Protein AF-A0A431W0R4-F1 (afdb_monomer_lite)

Sequence (137 aa):
MTRRADHLRPATEAEVEASVVDRFALAGWYPVKTEANMLRRGKAGQTRPGHIPPGFPDYLFMLGLGEGTGLGLCVLVELKRPKGGKLSARQRLMRANLGQNYGLAVHVVRSMEEAEAVIALGDRLQAALLSASEGRL

Foldseek 3Di:
DDDDDPVPDADDLVRQVVVLCVVLVVLQKDKDFDDQQPFPPDPDPDGDGDPRHPLFAGIKIWHDLDPPPPDIDIAGEHEAALPDGDRDPSNVVVQCCCCVVPVHHYQYDHHNVSSVVVSVVRVVVSVVVNCVVVVND

Secondary structure (DSSP, 8-state):
--PPPGGGSPPPHHHHHHHHHHHHHHTTPEEEE--TT--EE-SSS-EEPPSSPTT--SEEEEEE-STT---EEEEEEEE--TTT-PPPHHHHHHHHHHHHHH-PPEEEE-SHHHHHHHHHHHHHHHHHHHHHHTT--

Organism: NCBI:txid32062

pLDDT: mean 83.53, std 15.81, range [41.88, 98.12]

Radius of gyration: 18.01 Å; chains: 1; bounding box: 33×44×62 Å

InterPro domains:
  IPR011856 tRNA endonuclease-like domain superfamily [G3DSA:3.40.1350.10] (11-121)

Structure (mmCIF, N/CA/C/O backbone):
data_AF-A0A431W0R4-F1
#
_entry.id   AF-A0A431W0R4-F1
#
loop_
_atom_site.group_PDB
_atom_site.id
_atom_site.type_symbol
_atom_site.label_atom_id
_atom_site.label_alt_id
_atom_site.label_comp_id
_atom_site.label_asym_id
_atom_site.label_entity_id
_atom_site.label_seq_id
_atom_site.pdbx_PDB_ins_code
_atom_site.Cartn_x
_atom_site.Cartn_y
_atom_site.Cartn_z
_atom_site.occupancy
_atom_site.B_iso_or_equiv
_atom_site.auth_seq_id
_atom_site.auth_comp_id
_atom_site.auth_asym_id
_atom_site.auth_atom_id
_atom_site.pdbx_PDB_model_num
ATOM 1 N N . MET A 1 1 ? 11.788 -18.332 -35.351 1.00 46.22 1 MET A N 1
ATOM 2 C CA . MET A 1 1 ? 11.564 -17.713 -34.025 1.00 46.22 1 MET A CA 1
ATOM 3 C C . MET A 1 1 ? 10.275 -18.273 -33.444 1.00 46.22 1 MET A C 1
ATOM 5 O O . MET A 1 1 ? 9.198 -17.894 -33.882 1.00 46.22 1 MET A O 1
ATOM 9 N N . THR A 1 2 ? 10.371 -19.246 -32.543 1.00 47.97 2 THR A N 1
ATOM 10 C CA . THR A 1 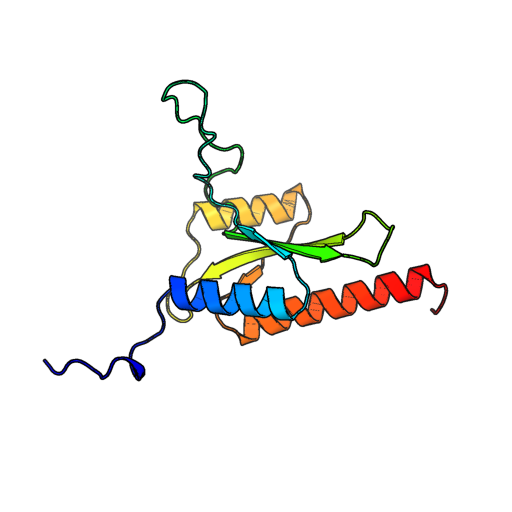2 ? 9.221 -19.926 -31.932 1.00 47.97 2 THR A CA 1
ATOM 11 C C . THR A 1 2 ? 8.594 -19.024 -30.867 1.00 47.97 2 THR A C 1
ATOM 13 O O . THR A 1 2 ? 9.223 -18.737 -29.848 1.00 47.97 2 THR A O 1
ATOM 16 N N . ARG A 1 3 ? 7.361 -18.548 -31.100 1.00 53.53 3 ARG A N 1
ATOM 17 C CA . ARG A 1 3 ? 6.532 -17.933 -30.049 1.00 53.53 3 ARG A CA 1
ATOM 18 C C . ARG A 1 3 ? 6.362 -18.968 -28.934 1.00 53.53 3 ARG A C 1
ATOM 20 O O . ARG A 1 3 ? 5.863 -20.060 -29.194 1.00 53.53 3 ARG A O 1
ATOM 27 N N . ARG A 1 4 ? 6.799 -18.650 -27.712 1.00 56.25 4 ARG A N 1
ATOM 28 C CA . ARG A 1 4 ? 6.424 -19.443 -26.531 1.00 56.25 4 ARG A CA 1
ATOM 29 C C . ARG A 1 4 ? 4.904 -19.373 -26.384 1.00 56.25 4 ARG A C 1
ATOM 31 O O . ARG A 1 4 ? 4.333 -18.316 -26.635 1.00 56.25 4 ARG A O 1
ATOM 38 N N . ALA A 1 5 ? 4.275 -20.483 -26.005 1.00 63.09 5 ALA A N 1
ATOM 39 C CA . ALA A 1 5 ? 2.850 -20.501 -25.696 1.00 63.09 5 ALA A CA 1
ATOM 40 C C . ALA A 1 5 ? 2.532 -19.448 -24.620 1.00 63.09 5 ALA A C 1
ATOM 42 O O . ALA A 1 5 ? 3.343 -19.238 -23.716 1.00 63.09 5 ALA A O 1
ATOM 43 N N . ASP A 1 6 ? 1.374 -18.792 -24.713 1.00 61.62 6 ASP A N 1
ATOM 44 C CA . ASP A 1 6 ? 1.057 -17.609 -23.899 1.00 61.62 6 ASP A CA 1
ATOM 45 C C . ASP A 1 6 ? 1.103 -17.865 -22.383 1.00 61.62 6 ASP A C 1
ATOM 47 O O . ASP A 1 6 ? 1.409 -16.954 -21.625 1.00 61.62 6 ASP A O 1
ATOM 51 N N . HIS A 1 7 ? 0.903 -19.105 -21.929 1.00 65.06 7 HIS A N 1
ATOM 52 C CA . HIS A 1 7 ? 1.008 -19.500 -20.516 1.00 65.06 7 HIS A CA 1
ATOM 53 C C . HIS A 1 7 ? 2.456 -19.677 -20.011 1.00 65.06 7 HIS A C 1
ATOM 55 O O . HIS A 1 7 ? 2.677 -19.866 -18.820 1.00 65.06 7 HIS A O 1
ATOM 61 N N . LEU A 1 8 ? 3.455 -19.623 -20.899 1.00 67.94 8 LEU A N 1
ATOM 62 C CA . LEU A 1 8 ? 4.885 -19.741 -20.577 1.00 67.94 8 LEU A CA 1
ATOM 63 C C . LEU A 1 8 ? 5.625 -18.398 -20.685 1.00 67.94 8 LEU A C 1
ATOM 65 O O . LEU A 1 8 ? 6.857 -18.354 -20.555 1.00 67.94 8 LEU A O 1
ATOM 69 N N . ARG A 1 9 ? 4.912 -17.296 -20.966 1.00 71.19 9 ARG A N 1
ATOM 70 C CA . ARG A 1 9 ? 5.511 -15.957 -20.975 1.00 71.19 9 ARG A CA 1
ATOM 71 C C . ARG A 1 9 ? 5.667 -15.441 -19.539 1.00 71.19 9 ARG A C 1
ATOM 73 O O . ARG A 1 9 ? 4.792 -15.680 -18.712 1.00 71.19 9 ARG A O 1
ATOM 80 N N . PRO A 1 10 ? 6.750 -14.711 -19.222 1.00 68.69 10 PRO A N 1
ATOM 81 C CA . PRO A 1 10 ? 6.834 -13.990 -17.958 1.00 68.69 10 PRO A CA 1
ATOM 82 C C . PRO A 1 10 ? 5.652 -13.023 -17.807 1.00 68.69 10 PRO A C 1
ATOM 84 O O . PRO A 1 10 ? 5.271 -12.367 -18.781 1.00 68.69 10 PRO A O 1
ATOM 87 N N . ALA A 1 11 ? 5.101 -12.924 -16.596 1.00 69.00 11 ALA A N 1
ATOM 88 C CA . ALA A 1 11 ? 4.046 -11.966 -16.287 1.00 69.00 11 ALA A CA 1
ATOM 89 C C . ALA A 1 11 ? 4.504 -10.529 -16.593 1.00 6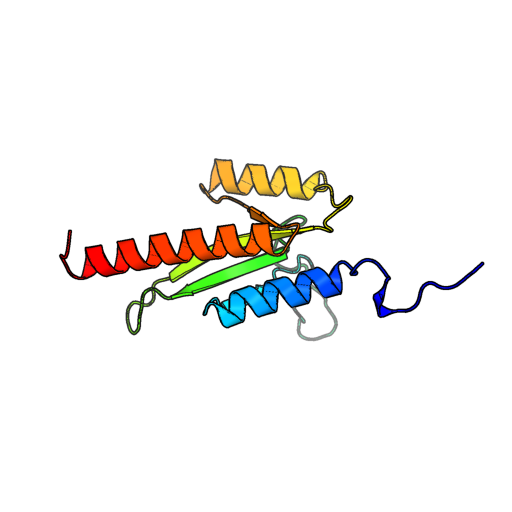9.00 11 ALA A C 1
ATOM 91 O O . ALA A 1 11 ? 5.659 -10.155 -16.349 1.00 69.00 11 ALA A O 1
ATOM 92 N N . THR A 1 12 ? 3.599 -9.726 -17.145 1.00 74.38 12 THR A N 1
ATOM 93 C CA . THR A 1 12 ? 3.801 -8.285 -17.321 1.00 74.38 12 THR A CA 1
ATOM 94 C C . THR A 1 12 ? 3.722 -7.560 -15.980 1.00 74.38 12 THR A C 1
ATOM 96 O O . THR A 1 12 ? 3.222 -8.084 -14.992 1.00 74.38 12 THR A O 1
ATOM 99 N N . GLU A 1 13 ? 4.206 -6.320 -15.943 1.00 72.94 13 GLU A N 1
ATOM 100 C CA . GLU A 1 13 ? 4.094 -5.458 -14.759 1.00 72.94 13 GLU A CA 1
ATOM 101 C C . GLU A 1 13 ? 2.644 -5.210 -14.358 1.00 72.94 13 GLU A C 1
ATOM 103 O O . GLU A 1 13 ? 2.332 -5.310 -13.183 1.00 72.94 13 GLU A O 1
ATOM 108 N N . ALA A 1 14 ? 1.765 -4.994 -15.340 1.00 79.94 14 ALA A N 1
ATOM 109 C CA . ALA A 1 14 ? 0.340 -4.794 -15.105 1.00 79.94 14 ALA A CA 1
ATOM 110 C C . ALA A 1 14 ? -0.342 -6.050 -14.533 1.00 79.94 14 ALA A C 1
ATOM 112 O O . ALA A 1 14 ? -1.200 -5.940 -13.667 1.00 79.94 14 ALA A O 1
ATOM 113 N N . GLU A 1 15 ? 0.052 -7.249 -14.979 1.00 82.44 15 GLU A N 1
ATOM 114 C CA . GLU A 1 15 ? -0.472 -8.514 -14.436 1.00 82.44 15 GLU A CA 1
ATOM 115 C C . GLU A 1 15 ? 0.016 -8.776 -13.010 1.00 82.44 15 GLU A C 1
ATOM 117 O O . GLU A 1 15 ? -0.757 -9.240 -12.173 1.00 82.44 15 GLU A O 1
ATOM 122 N N . VAL A 1 16 ? 1.282 -8.463 -12.716 1.00 78.69 16 VAL A N 1
ATOM 123 C CA . VAL A 1 16 ? 1.819 -8.534 -11.348 1.00 78.69 16 VAL A CA 1
ATOM 124 C C . VAL A 1 16 ? 1.118 -7.517 -10.453 1.00 78.69 16 VAL A C 1
ATOM 126 O O . VAL A 1 16 ? 0.706 -7.870 -9.354 1.00 78.69 16 VAL A O 1
ATOM 129 N N . GLU A 1 17 ? 0.939 -6.285 -10.928 1.00 87.62 17 GLU A N 1
ATOM 130 C CA . GLU A 1 17 ? 0.221 -5.232 -10.213 1.00 87.62 17 GLU A CA 1
ATOM 131 C C . GLU A 1 17 ? -1.210 -5.651 -9.884 1.00 87.62 17 GLU A C 1
ATOM 133 O O . GLU A 1 17 ? -1.577 -5.646 -8.712 1.00 87.62 17 GLU A O 1
ATOM 138 N N . ALA A 1 18 ? -1.982 -6.090 -10.882 1.00 89.25 18 ALA A N 1
ATOM 139 C CA . ALA A 1 18 ? -3.354 -6.546 -10.677 1.00 89.25 18 ALA A CA 1
ATOM 140 C C . ALA A 1 18 ? -3.421 -7.702 -9.670 1.00 89.25 18 ALA A C 1
ATOM 142 O O . ALA A 1 18 ? -4.193 -7.645 -8.720 1.00 89.25 18 ALA A O 1
ATOM 143 N N . SER A 1 19 ? -2.537 -8.696 -9.808 1.00 90.12 19 SER A N 1
ATOM 144 C CA . SER A 1 19 ? -2.504 -9.845 -8.895 1.00 90.12 19 SER A CA 1
ATOM 145 C C . SER A 1 19 ? -2.198 -9.431 -7.452 1.00 90.12 19 SER A C 1
ATOM 147 O O . SER A 1 19 ? -2.793 -9.961 -6.516 1.00 90.12 19 SER A O 1
ATOM 149 N N . VAL A 1 20 ? -1.267 -8.491 -7.249 1.00 91.56 20 VAL A N 1
ATOM 150 C CA . VAL A 1 20 ? -0.937 -7.986 -5.909 1.00 91.56 20 VAL A CA 1
ATOM 151 C C . VAL A 1 20 ? -2.106 -7.191 -5.333 1.00 91.56 20 VAL A C 1
ATOM 153 O O . VAL A 1 20 ? -2.475 -7.414 -4.183 1.00 91.56 20 VAL A O 1
ATOM 156 N N . VAL A 1 21 ? -2.718 -6.304 -6.120 1.00 93.62 21 VAL A N 1
ATOM 157 C CA . VAL A 1 21 ? -3.885 -5.518 -5.691 1.00 93.62 21 VAL A CA 1
ATOM 158 C C . VAL A 1 21 ? -5.039 -6.432 -5.282 1.00 93.62 21 VAL A C 1
ATOM 160 O O . VAL A 1 21 ? -5.585 -6.261 -4.191 1.00 93.62 21 VAL A O 1
ATOM 163 N N . ASP A 1 22 ? -5.350 -7.437 -6.100 1.00 95.50 22 ASP A N 1
ATOM 164 C CA . ASP A 1 22 ? -6.377 -8.436 -5.800 1.00 95.50 22 ASP A CA 1
ATOM 165 C C . ASP A 1 22 ? -6.050 -9.189 -4.511 1.00 95.50 22 ASP A C 1
ATOM 167 O O . ASP A 1 22 ? -6.929 -9.427 -3.680 1.00 95.50 22 ASP A O 1
ATOM 171 N N . ARG A 1 23 ? -4.773 -9.521 -4.288 1.00 96.44 23 ARG A N 1
ATOM 172 C CA . ARG A 1 23 ? -4.369 -10.234 -3.078 1.00 96.44 23 ARG A CA 1
ATOM 173 C C . ARG A 1 23 ? -4.569 -9.409 -1.808 1.00 96.44 23 ARG A C 1
ATOM 175 O O . ARG A 1 23 ? -5.065 -9.955 -0.820 1.00 96.44 23 ARG A O 1
ATOM 182 N N . PHE A 1 24 ? -4.210 -8.125 -1.838 1.00 97.44 24 PHE A N 1
ATOM 183 C CA . PHE A 1 24 ? -4.482 -7.185 -0.747 1.00 97.44 24 PHE A CA 1
ATOM 184 C C . PHE A 1 24 ? -5.991 -7.042 -0.507 1.00 97.44 24 PHE A C 1
ATOM 186 O O . PHE A 1 24 ? -6.435 -7.139 0.636 1.00 97.44 24 PHE A O 1
ATOM 193 N N . ALA A 1 25 ? -6.787 -6.893 -1.570 1.00 96.75 25 ALA A N 1
ATOM 194 C CA . ALA A 1 25 ? -8.243 -6.786 -1.467 1.00 96.75 25 ALA A CA 1
ATOM 195 C C . ALA A 1 25 ? -8.877 -8.029 -0.825 1.00 96.75 25 ALA A C 1
ATOM 197 O O . ALA A 1 25 ? -9.699 -7.907 0.083 1.00 96.75 25 ALA A O 1
ATOM 198 N N . LEU A 1 26 ? -8.437 -9.227 -1.223 1.00 97.25 26 LEU A N 1
ATOM 199 C CA . LEU A 1 26 ? -8.856 -10.491 -0.606 1.00 97.25 26 LEU A CA 1
ATOM 200 C C . LEU A 1 26 ? -8.447 -10.603 0.871 1.00 97.25 26 LEU A C 1
ATOM 202 O O . LEU A 1 26 ? -9.106 -11.309 1.628 1.00 97.25 26 LEU A O 1
ATOM 206 N N . ALA A 1 27 ? -7.384 -9.913 1.290 1.00 96.56 27 ALA A N 1
ATOM 2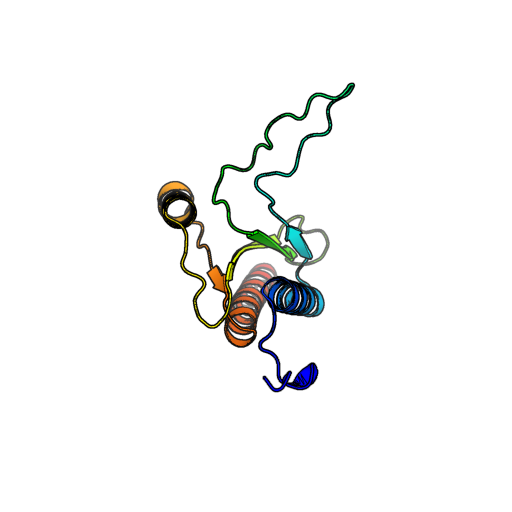07 C CA . ALA A 1 27 ? -6.975 -9.804 2.691 1.00 96.56 27 ALA A CA 1
ATOM 208 C C . ALA A 1 27 ? -7.718 -8.694 3.464 1.00 96.56 27 ALA A C 1
ATOM 210 O O . ALA A 1 27 ? -7.367 -8.403 4.602 1.00 96.56 27 ALA A O 1
ATOM 211 N N . GLY A 1 28 ? -8.722 -8.045 2.866 1.00 96.00 28 GLY A N 1
ATOM 212 C CA . GLY A 1 28 ? -9.497 -6.983 3.514 1.00 96.00 28 GLY A CA 1
ATOM 213 C C . GLY A 1 28 ? -8.856 -5.593 3.452 1.00 96.00 28 GLY A C 1
ATOM 214 O O . GLY A 1 28 ? -9.350 -4.666 4.092 1.00 96.00 28 GLY A O 1
ATOM 215 N N . TRP A 1 29 ? -7.785 -5.418 2.674 1.00 97.56 29 TRP A N 1
ATOM 216 C CA . TRP A 1 29 ? -7.161 -4.114 2.462 1.00 97.56 29 TRP A CA 1
ATOM 217 C C . TRP A 1 29 ? -7.816 -3.376 1.300 1.00 97.56 29 TRP A C 1
ATOM 219 O O . TRP A 1 29 ? -7.984 -3.921 0.212 1.00 97.56 29 TRP A O 1
ATOM 229 N N . TYR A 1 30 ? -8.113 -2.096 1.485 1.00 95.81 30 TYR A N 1
ATOM 230 C CA . TYR A 1 30 ? -8.631 -1.245 0.424 1.00 95.81 30 TYR A CA 1
ATOM 231 C C . TYR A 1 30 ? -7.484 -0.586 -0.363 1.00 95.81 30 TYR A C 1
ATOM 233 O O . TYR A 1 30 ? -6.710 0.177 0.228 1.00 95.81 30 TYR A O 1
ATOM 241 N N . PRO A 1 31 ? -7.352 -0.839 -1.679 1.00 95.31 31 PRO A N 1
ATOM 242 C CA . PRO A 1 31 ? -6.311 -0.236 -2.503 1.00 95.31 31 PRO A CA 1
ATOM 243 C C . PRO A 1 31 ? -6.674 1.187 -2.946 1.00 95.31 31 PRO A C 1
ATOM 245 O O . PRO A 1 31 ? -7.749 1.441 -3.488 1.00 95.31 31 PRO A O 1
ATOM 248 N N . VAL A 1 32 ? -5.731 2.115 -2.810 1.00 93.00 32 VAL A N 1
ATOM 249 C CA . VAL A 1 32 ? -5.791 3.461 -3.389 1.00 93.00 32 VAL A CA 1
ATOM 250 C C . VAL A 1 32 ? -4.605 3.629 -4.321 1.00 93.00 32 VAL A C 1
ATOM 252 O O . VAL A 1 32 ? -3.462 3.738 -3.879 1.00 93.00 32 VAL A O 1
ATOM 255 N N . LYS A 1 33 ? -4.875 3.660 -5.626 1.00 90.62 33 LYS A N 1
ATOM 256 C CA . LYS A 1 33 ? -3.836 3.904 -6.624 1.00 90.62 33 LYS A CA 1
ATOM 257 C C . LYS A 1 33 ? -3.386 5.362 -6.577 1.00 90.62 33 LYS A C 1
ATOM 259 O O . LYS A 1 33 ? -4.206 6.275 -6.684 1.00 90.62 33 LYS A O 1
ATOM 264 N N . THR A 1 34 ? -2.086 5.586 -6.467 1.00 86.38 34 THR A N 1
ATOM 265 C CA . THR A 1 34 ? -1.476 6.912 -6.339 1.00 86.38 34 THR A CA 1
ATOM 266 C C . THR A 1 34 ? -0.730 7.274 -7.615 1.00 86.38 34 THR A C 1
ATOM 268 O O . THR A 1 34 ? 0.493 7.353 -7.670 1.00 86.38 34 THR A O 1
ATOM 271 N N . GLU A 1 35 ? -1.482 7.520 -8.688 1.00 72.19 35 GLU A N 1
ATOM 272 C CA . GLU A 1 35 ? -0.881 7.976 -9.940 1.00 72.19 35 GLU A CA 1
ATOM 273 C C . GLU A 1 35 ? -0.407 9.432 -9.795 1.00 72.19 35 GLU A C 1
ATOM 275 O O . GLU A 1 35 ? -1.210 10.346 -9.590 1.00 72.19 35 GLU A O 1
ATOM 280 N N . ALA A 1 36 ? 0.894 9.678 -9.994 1.00 55.19 36 ALA A N 1
ATOM 281 C CA . ALA A 1 36 ? 1.476 11.029 -10.045 1.00 55.19 36 ALA A CA 1
ATOM 282 C C . ALA A 1 36 ? 0.849 11.924 -11.144 1.00 55.19 36 ALA A C 1
ATOM 284 O O . ALA A 1 36 ? 1.024 13.141 -11.142 1.00 55.19 36 ALA A O 1
ATOM 285 N N . ASN A 1 37 ? 0.078 11.320 -12.057 1.00 51.59 37 ASN A N 1
ATOM 286 C CA . ASN A 1 37 ? -0.684 11.978 -13.110 1.00 51.59 37 ASN A CA 1
ATOM 287 C C . ASN A 1 37 ? -2.201 11.848 -12.916 1.00 51.59 37 ASN A C 1
ATOM 289 O O . ASN A 1 37 ? -2.913 11.953 -13.909 1.00 51.59 37 ASN A O 1
ATOM 293 N N . MET A 1 38 ? -2.728 11.626 -11.702 1.00 53.69 38 MET A N 1
ATOM 294 C CA . MET A 1 38 ? -4.165 11.813 -11.460 1.00 53.69 38 MET A CA 1
ATOM 295 C C . MET A 1 38 ? -4.512 13.277 -11.748 1.00 53.69 38 MET A C 1
ATOM 297 O O . MET A 1 38 ? -4.381 14.175 -10.914 1.00 53.69 38 MET A O 1
ATOM 301 N N . LEU A 1 39 ? -4.876 13.518 -13.003 1.00 51.03 39 LEU A N 1
ATOM 302 C CA . LEU A 1 39 ? -5.198 14.817 -13.541 1.00 51.03 39 LEU A CA 1
ATOM 303 C C . LEU A 1 39 ? -6.442 15.304 -12.814 1.00 51.03 39 LEU A C 1
ATOM 305 O O . LEU A 1 39 ? -7.506 14.686 -12.899 1.00 51.03 39 LEU A O 1
ATOM 309 N N . ARG A 1 40 ? -6.348 16.451 -12.140 1.00 49.69 40 ARG A N 1
ATOM 310 C CA . ARG A 1 40 ? -7.556 17.159 -11.724 1.00 49.69 40 ARG A CA 1
ATOM 311 C C . ARG A 1 40 ? -8.235 17.622 -13.016 1.00 49.69 40 ARG A C 1
ATOM 313 O O . ARG A 1 40 ? -7.766 18.576 -13.637 1.00 49.69 40 ARG A O 1
ATOM 320 N N . ARG A 1 41 ? -9.302 16.942 -13.456 1.00 46.47 41 ARG A N 1
ATOM 321 C CA . ARG A 1 41 ? -10.164 17.454 -14.535 1.00 46.47 41 ARG A CA 1
ATOM 322 C C . ARG A 1 41 ? -10.796 18.755 -14.036 1.00 46.47 41 ARG A C 1
ATOM 324 O O . ARG A 1 41 ? -11.746 18.729 -13.258 1.00 46.47 41 ARG A O 1
ATOM 331 N N . GLY A 1 42 ? -10.226 19.893 -14.423 1.00 51.75 42 GLY A N 1
ATOM 332 C CA . GLY A 1 42 ? -10.842 21.198 -14.204 1.00 51.75 42 GLY A CA 1
ATOM 333 C C . GLY A 1 42 ? -12.050 21.401 -15.123 1.00 51.75 42 GLY A C 1
ATOM 334 O O . GLY A 1 42 ? -12.167 20.754 -16.166 1.00 51.75 42 GLY A O 1
ATOM 335 N N . LYS A 1 43 ? -12.944 22.334 -14.763 1.00 41.88 43 LYS A N 1
ATOM 336 C CA . LYS A 1 43 ? -13.923 22.884 -15.715 1.00 41.88 43 LYS A CA 1
ATOM 337 C C . LYS A 1 43 ? -13.145 23.494 -16.894 1.00 41.88 43 LYS A C 1
ATOM 339 O O . LYS A 1 43 ? -12.271 24.322 -16.669 1.00 41.88 43 LYS A O 1
ATOM 344 N N . ALA A 1 44 ? -13.479 23.074 -18.117 1.00 50.31 44 ALA A N 1
ATOM 345 C CA . ALA A 1 44 ? -12.936 23.557 -19.395 1.00 50.31 44 ALA A CA 1
ATOM 346 C C . ALA A 1 44 ? -11.450 23.237 -19.686 1.00 50.31 44 ALA A C 1
ATOM 348 O O . ALA A 1 44 ? -10.602 24.124 -19.693 1.00 50.31 44 ALA A O 1
ATOM 349 N N . GLY A 1 45 ? -11.132 21.970 -19.987 1.00 55.66 45 GLY A N 1
ATOM 350 C CA . GLY A 1 45 ? -9.927 21.585 -20.752 1.00 55.66 45 GLY A CA 1
ATOM 351 C C . GLY A 1 45 ? -8.559 21.813 -20.091 1.00 55.66 45 GLY A C 1
ATOM 352 O O . GLY A 1 45 ? -7.544 21.403 -20.647 1.00 55.66 45 GLY A O 1
ATOM 353 N N . GLN A 1 46 ? -8.506 22.427 -18.907 1.00 50.78 46 GLN A N 1
ATOM 354 C CA . GLN A 1 46 ? -7.271 22.630 -18.158 1.00 50.78 46 GLN A CA 1
ATOM 355 C C . GLN A 1 46 ? -6.972 21.427 -17.271 1.00 50.78 46 GLN A C 1
ATOM 357 O O . GLN A 1 46 ? -7.570 21.218 -16.212 1.00 50.78 46 GLN A O 1
ATOM 362 N N . THR A 1 47 ? -5.991 20.656 -17.711 1.00 57.50 47 THR A N 1
ATOM 363 C CA . THR A 1 47 ? -5.353 19.613 -16.928 1.00 57.50 47 THR A CA 1
ATOM 364 C C . THR A 1 47 ? -4.382 20.259 -15.940 1.00 57.50 47 THR A C 1
ATOM 366 O O . THR A 1 47 ? -3.318 20.729 -16.340 1.00 57.50 47 THR A O 1
ATOM 369 N N . ARG A 1 48 ? -4.733 20.322 -14.649 1.00 57.59 48 ARG A N 1
ATOM 370 C CA . ARG A 1 48 ? -3.784 20.773 -13.615 1.00 57.59 48 ARG A CA 1
ATOM 371 C C . ARG A 1 48 ? -2.972 19.584 -13.089 1.00 57.59 48 ARG A C 1
ATOM 373 O O . ARG A 1 48 ? -3.546 18.496 -12.969 1.00 57.59 48 ARG A O 1
ATOM 380 N N . PRO A 1 49 ? -1.683 19.779 -12.751 1.00 58.62 49 PRO A N 1
ATOM 381 C CA . PRO A 1 49 ? -0.895 18.755 -12.075 1.00 58.62 49 PRO A CA 1
ATOM 382 C C . PRO A 1 49 ? -1.616 18.278 -10.809 1.00 58.62 49 PRO A C 1
ATOM 384 O O . PRO A 1 49 ? -2.204 19.089 -10.085 1.00 58.62 49 PRO A O 1
ATOM 387 N N . GLY A 1 50 ? -1.599 16.967 -10.560 1.00 65.38 50 GLY A N 1
ATOM 388 C CA . GLY A 1 50 ? -2.058 16.401 -9.294 1.00 65.38 50 GLY A CA 1
ATOM 389 C C . GLY A 1 50 ? -1.215 16.908 -8.117 1.00 65.38 50 GLY A C 1
ATOM 390 O O . GLY A 1 50 ? -0.134 17.461 -8.299 1.00 65.38 50 GLY A O 1
ATOM 391 N N . HIS A 1 51 ? -1.711 16.724 -6.893 1.00 74.81 51 HIS A N 1
ATOM 392 C CA . HIS A 1 51 ? -0.978 17.089 -5.671 1.00 74.81 51 HIS A CA 1
ATOM 393 C C . HIS A 1 51 ? 0.064 16.031 -5.267 1.00 74.81 51 HIS A C 1
ATOM 395 O O . HIS A 1 51 ? 0.857 16.264 -4.359 1.00 74.81 51 HIS A O 1
ATOM 401 N N . ILE A 1 52 ? 0.055 14.870 -5.930 1.00 83.44 52 ILE A N 1
ATOM 402 C CA . ILE A 1 52 ? 0.977 13.770 -5.668 1.00 83.44 52 ILE A CA 1
ATOM 403 C C . ILE A 1 52 ? 2.295 14.051 -6.406 1.00 83.44 52 ILE A C 1
ATOM 405 O O . ILE A 1 52 ? 2.293 14.162 -7.635 1.00 83.44 52 ILE A O 1
ATOM 409 N N . PRO A 1 53 ? 3.425 14.186 -5.691 1.00 84.19 53 PRO A N 1
ATOM 410 C CA . PRO A 1 53 ? 4.705 14.502 -6.310 1.00 84.19 53 PRO A CA 1
ATOM 411 C C . PRO A 1 53 ? 5.227 13.345 -7.184 1.00 84.19 53 PRO A C 1
ATOM 413 O O . PRO A 1 53 ? 4.957 12.174 -6.908 1.00 84.19 53 PRO A O 1
ATOM 416 N N . PRO A 1 54 ? 6.040 13.625 -8.219 1.00 85.38 54 PRO A N 1
ATOM 417 C CA . PRO A 1 54 ? 6.653 12.579 -9.030 1.00 85.38 54 PRO A CA 1
ATOM 418 C C . PRO A 1 54 ? 7.493 11.602 -8.198 1.00 85.38 54 PRO A C 1
ATOM 420 O O . PRO A 1 54 ? 8.329 12.011 -7.395 1.00 85.38 54 PRO A O 1
ATOM 423 N N . GLY A 1 55 ? 7.331 10.304 -8.461 1.00 88.31 55 GLY A N 1
ATOM 424 C CA . GLY A 1 55 ? 8.038 9.248 -7.734 1.00 88.31 55 GLY A CA 1
ATOM 425 C C . GLY A 1 55 ? 7.413 8.881 -6.387 1.00 88.31 55 GLY A C 1
ATOM 426 O O . GLY A 1 55 ? 8.047 8.136 -5.643 1.00 88.31 55 GLY A O 1
ATOM 427 N N . PHE A 1 56 ? 6.215 9.389 -6.074 1.00 92.44 56 PHE A N 1
ATOM 428 C CA . PHE A 1 56 ? 5.372 8.824 -5.019 1.00 92.44 56 PHE A CA 1
ATOM 429 C C . PHE A 1 56 ? 5.101 7.333 -5.292 1.00 92.44 56 PHE A C 1
ATOM 431 O O . PHE A 1 56 ? 5.039 6.971 -6.470 1.00 92.44 56 PHE A O 1
ATOM 438 N N . PRO A 1 57 ? 4.980 6.491 -4.244 1.00 93.25 57 PRO A N 1
ATOM 439 C CA . PRO A 1 57 ? 4.664 5.069 -4.395 1.00 93.25 57 PRO A CA 1
ATOM 440 C C . PRO A 1 57 ? 3.423 4.838 -5.260 1.00 93.25 57 PRO A C 1
ATOM 442 O O . PRO A 1 57 ? 2.570 5.718 -5.342 1.00 93.25 57 PRO A O 1
ATOM 445 N N . ASP A 1 58 ? 3.312 3.669 -5.889 1.00 91.31 58 ASP A N 1
ATOM 446 C CA . ASP A 1 58 ? 2.215 3.354 -6.816 1.00 91.31 58 ASP A CA 1
ATOM 447 C C . ASP A 1 58 ? 0.864 3.164 -6.108 1.00 91.31 58 ASP A C 1
ATOM 449 O O . ASP A 1 58 ? -0.182 3.471 -6.687 1.00 91.31 58 ASP A O 1
ATOM 453 N N . TYR A 1 59 ? 0.885 2.674 -4.862 1.00 94.38 59 TYR A N 1
ATOM 454 C CA . TYR A 1 59 ? -0.311 2.398 -4.069 1.00 94.38 59 TYR A CA 1
ATOM 455 C C . TYR A 1 59 ? -0.175 2.814 -2.602 1.00 94.38 59 TYR A C 1
ATOM 457 O O . TYR A 1 59 ? 0.879 2.679 -1.974 1.00 94.38 59 TYR A O 1
ATOM 465 N N . LEU A 1 60 ? -1.307 3.226 -2.036 1.00 95.50 60 LEU A N 1
ATOM 466 C CA . LEU A 1 60 ? -1.593 3.235 -0.607 1.00 95.50 60 LEU A CA 1
ATOM 467 C C . LEU A 1 60 ? -2.648 2.155 -0.340 1.00 95.50 60 LEU A C 1
ATOM 469 O O . LEU A 1 60 ? -3.741 2.223 -0.895 1.00 95.50 60 LEU A O 1
ATOM 473 N N . PHE A 1 61 ? -2.356 1.182 0.514 1.00 97.06 61 PHE A N 1
ATOM 474 C CA . PHE A 1 61 ? -3.349 0.203 0.964 1.00 97.06 61 PHE A CA 1
ATOM 475 C C . PHE A 1 61 ? -3.809 0.552 2.376 1.00 97.06 61 PHE A C 1
ATOM 477 O O . PHE A 1 61 ? -2.975 0.877 3.220 1.00 97.06 61 PHE A O 1
ATOM 484 N N . MET A 1 62 ? -5.115 0.486 2.635 1.00 97.12 62 MET A N 1
ATOM 485 C CA . MET A 1 62 ? -5.715 0.824 3.930 1.00 97.12 62 MET A CA 1
ATOM 486 C C . MET A 1 62 ? -6.391 -0.390 4.565 1.00 97.12 62 MET A C 1
ATOM 488 O O . MET A 1 62 ? -7.130 -1.100 3.890 1.00 97.12 62 MET A O 1
ATOM 492 N N . LEU A 1 63 ? -6.195 -0.584 5.865 1.00 96.44 63 LEU A N 1
ATOM 493 C CA . LEU A 1 63 ? -6.829 -1.633 6.662 1.00 96.44 63 LEU A CA 1
ATOM 494 C C . LEU A 1 63 ? -7.515 -0.998 7.871 1.00 96.44 63 LEU A C 1
ATOM 496 O O . LEU A 1 63 ? -6.868 -0.316 8.662 1.00 96.44 63 LEU A O 1
ATOM 500 N N . GLY A 1 64 ? -8.823 -1.195 8.026 1.00 94.50 64 GLY A N 1
ATOM 501 C CA . GLY A 1 64 ? -9.571 -0.622 9.151 1.00 94.50 64 GLY A CA 1
ATOM 502 C C . GLY A 1 64 ? -9.243 -1.300 10.483 1.00 94.50 64 GLY A C 1
ATOM 503 O O . GLY A 1 64 ? -8.970 -2.495 10.515 1.00 94.50 64 GLY A O 1
ATOM 504 N N . LEU A 1 65 ? -9.317 -0.571 11.598 1.00 91.88 65 LEU A N 1
ATOM 505 C CA . LEU A 1 65 ? -9.155 -1.127 12.954 1.00 91.88 65 LEU A CA 1
ATOM 506 C C . LEU A 1 65 ? -10.500 -1.521 13.600 1.00 91.88 65 LEU A C 1
ATOM 508 O O . LEU A 1 65 ? -10.658 -1.420 14.809 1.00 91.88 65 LEU A O 1
ATOM 512 N N . GLY A 1 66 ? -11.483 -1.944 12.802 1.00 84.69 66 GLY A N 1
ATOM 513 C CA . GLY A 1 66 ? -12.833 -2.280 13.270 1.00 84.69 66 GLY A CA 1
ATOM 514 C C . GLY A 1 66 ? -13.857 -1.153 13.091 1.00 84.69 66 GLY A C 1
ATOM 515 O O . GLY A 1 66 ? -13.511 0.011 12.855 1.00 84.69 66 GLY A O 1
ATOM 516 N N . GLU A 1 67 ? -15.138 -1.521 13.158 1.00 84.25 67 GLU A N 1
ATOM 517 C CA . GLU A 1 67 ? -16.261 -0.610 12.920 1.00 84.25 67 GLU A CA 1
ATOM 518 C C . GLU A 1 67 ? -16.314 0.532 13.943 1.00 84.25 67 GLU A C 1
ATOM 520 O O . GLU A 1 67 ? -16.012 0.364 15.121 1.00 84.25 67 GLU A O 1
ATOM 525 N N . GLY A 1 68 ? -16.693 1.727 13.480 1.00 82.44 68 GLY A N 1
ATOM 526 C CA . GLY A 1 68 ? -16.894 2.901 14.336 1.00 82.44 68 GLY A CA 1
ATOM 527 C C . GLY A 1 68 ? -15.621 3.593 14.835 1.00 82.44 68 GLY A C 1
ATOM 528 O O . GLY A 1 68 ? -15.717 4.696 15.363 1.00 82.44 68 GLY A O 1
ATOM 529 N N . THR A 1 69 ? -14.433 3.015 14.628 1.00 86.00 69 THR A N 1
ATOM 530 C CA . THR A 1 69 ? -13.170 3.623 15.088 1.00 86.00 69 THR A CA 1
ATOM 531 C C . THR A 1 69 ? -12.793 4.885 14.312 1.00 86.00 69 THR A C 1
ATOM 533 O O . THR A 1 69 ? -12.165 5.784 14.862 1.00 86.00 69 THR A O 1
ATOM 536 N N . GLY A 1 70 ? -13.129 4.945 13.017 1.00 87.00 70 GLY A N 1
ATOM 537 C CA . GLY A 1 70 ? -12.624 5.978 12.106 1.00 87.00 70 GLY A CA 1
ATOM 538 C C . GLY A 1 70 ? -11.101 5.932 11.902 1.00 87.00 70 GLY A C 1
ATOM 539 O O . GLY A 1 70 ? -10.546 6.835 11.277 1.00 87.00 70 GLY A O 1
ATOM 540 N N . LEU A 1 71 ? -10.427 4.896 12.419 1.00 91.19 71 LEU A N 1
ATOM 541 C CA . LEU A 1 71 ? -8.981 4.711 12.364 1.00 91.19 71 LEU A CA 1
ATOM 542 C C . LEU A 1 71 ? -8.630 3.483 11.522 1.00 91.19 71 LEU A C 1
ATOM 544 O O .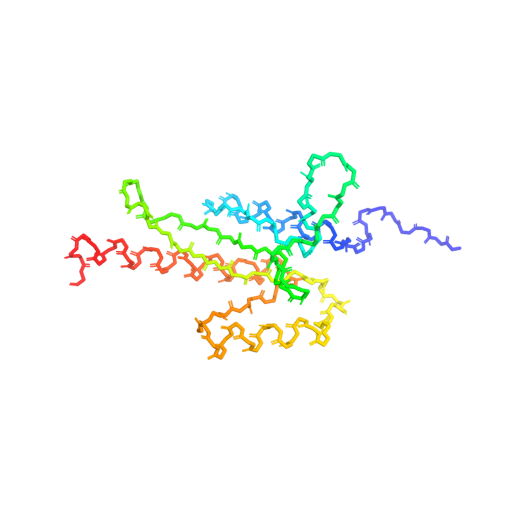 LEU A 1 71 ? -9.372 2.502 11.439 1.00 91.19 71 LEU A O 1
ATOM 548 N N . GLY A 1 72 ? -7.455 3.537 10.905 1.00 93.75 72 GLY A N 1
ATOM 549 C CA . GLY A 1 72 ? -6.945 2.465 10.069 1.00 93.75 72 GLY A CA 1
ATOM 550 C C . GLY A 1 72 ? -5.427 2.467 10.013 1.00 93.75 72 GLY A C 1
ATOM 551 O O . GLY A 1 72 ? -4.773 3.483 10.253 1.00 93.75 72 GLY A O 1
ATOM 552 N N . LEU A 1 73 ? -4.877 1.312 9.671 1.00 95.81 73 LEU A N 1
ATOM 553 C CA . LEU A 1 73 ? -3.504 1.178 9.223 1.00 95.81 73 LEU A CA 1
ATOM 554 C C . LEU A 1 73 ? -3.428 1.535 7.747 1.00 95.81 73 LEU A C 1
ATOM 556 O O . LEU A 1 73 ? -4.362 1.298 6.979 1.00 95.81 73 LEU A O 1
ATOM 560 N N . CYS A 1 74 ? -2.288 2.075 7.338 1.00 96.00 74 CYS A N 1
ATOM 561 C CA . CYS A 1 74 ? -2.003 2.262 5.931 1.00 96.00 74 CYS A CA 1
ATOM 562 C C . CYS A 1 74 ? -0.569 1.858 5.607 1.00 96.00 74 CYS A C 1
ATOM 564 O O . CYS A 1 74 ? 0.328 1.983 6.442 1.00 96.00 74 CYS A O 1
ATOM 566 N N . VAL A 1 75 ? -0.361 1.360 4.391 1.00 97.06 75 VAL A N 1
ATOM 567 C CA . VAL A 1 75 ? 0.962 0.995 3.889 1.00 97.06 75 VAL A CA 1
ATOM 568 C C . VAL A 1 75 ? 1.175 1.556 2.492 1.00 97.06 75 VAL A C 1
ATOM 570 O O . VAL A 1 75 ? 0.305 1.471 1.626 1.00 97.06 75 VAL A O 1
ATOM 573 N N . LEU A 1 76 ? 2.350 2.147 2.285 1.00 96.88 76 LEU A N 1
ATOM 574 C CA . LEU A 1 76 ? 2.795 2.646 0.991 1.00 96.88 76 LEU A CA 1
ATOM 575 C C . LEU A 1 76 ? 3.563 1.551 0.258 1.00 96.88 76 LEU A C 1
ATOM 577 O O . LEU A 1 76 ? 4.561 1.031 0.770 1.00 96.88 76 LEU A O 1
ATOM 581 N N . VAL A 1 77 ? 3.120 1.235 -0.954 1.00 95.62 77 VAL A N 1
ATOM 582 C CA . VAL A 1 77 ? 3.679 0.162 -1.772 1.00 95.62 77 VAL A CA 1
ATOM 583 C C . VAL A 1 77 ? 4.089 0.704 -3.132 1.00 95.62 77 VAL A C 1
ATOM 585 O O . VAL A 1 77 ? 3.329 1.363 -3.834 1.00 95.62 77 VAL A O 1
ATOM 588 N N . GLU A 1 78 ? 5.324 0.401 -3.495 1.00 94.06 78 GLU A N 1
ATOM 589 C CA . GLU A 1 78 ? 5.880 0.602 -4.823 1.00 94.06 78 GLU A CA 1
ATOM 590 C C . GLU A 1 78 ? 5.996 -0.767 -5.495 1.00 94.06 78 GLU A C 1
ATOM 592 O O . GLU A 1 78 ? 6.686 -1.657 -4.985 1.00 94.06 78 GLU A O 1
ATOM 597 N N . LEU A 1 79 ? 5.341 -0.945 -6.636 1.00 90.94 79 LEU A N 1
ATOM 598 C CA . LEU A 1 79 ? 5.309 -2.214 -7.347 1.00 90.94 79 LEU A CA 1
ATOM 599 C C . LEU A 1 79 ? 6.403 -2.242 -8.405 1.00 90.94 79 LEU A C 1
ATOM 601 O O . LEU A 1 79 ? 6.664 -1.276 -9.121 1.00 90.94 79 LEU A O 1
ATOM 605 N N . LYS A 1 80 ? 7.096 -3.375 -8.498 1.00 88.62 80 LYS A N 1
ATOM 606 C CA . LYS A 1 80 ? 8.171 -3.574 -9.469 1.00 88.62 80 LYS A CA 1
ATOM 607 C C . LYS A 1 80 ? 8.112 -4.965 -10.070 1.00 88.62 80 LYS A C 1
ATOM 609 O O . LYS A 1 80 ? 7.679 -5.926 -9.452 1.00 88.62 80 LYS A O 1
ATOM 614 N N . ARG A 1 81 ? 8.635 -5.099 -11.289 1.00 81.88 81 ARG A N 1
ATOM 615 C CA . ARG A 1 81 ? 8.779 -6.414 -11.928 1.00 81.88 81 ARG A CA 1
ATOM 616 C C . ARG A 1 81 ? 9.762 -7.305 -11.143 1.00 81.88 81 ARG A C 1
ATOM 618 O O . ARG A 1 81 ? 10.835 -6.803 -10.782 1.00 81.88 81 ARG A O 1
ATOM 625 N N . PRO A 1 82 ? 9.494 -8.623 -11.014 1.00 72.00 82 PRO A N 1
ATOM 626 C CA . PRO A 1 82 ? 10.341 -9.574 -10.282 1.00 72.00 82 PRO A CA 1
ATOM 627 C C . PRO A 1 82 ? 11.820 -9.573 -10.697 1.00 72.00 82 PRO A C 1
ATOM 629 O O . PRO A 1 82 ? 12.713 -9.739 -9.872 1.00 72.00 82 PRO A O 1
ATOM 632 N N . LYS A 1 83 ? 12.101 -9.375 -11.992 1.00 66.31 83 LYS A N 1
ATOM 633 C CA . LYS A 1 83 ? 13.455 -9.402 -12.567 1.00 66.31 83 LYS A CA 1
ATOM 634 C C . LYS A 1 83 ? 13.722 -8.125 -13.363 1.00 66.31 83 LYS A C 1
ATOM 636 O O . LYS A 1 83 ? 13.561 -8.105 -14.578 1.00 66.31 83 LYS A O 1
ATOM 641 N N . GLY A 1 84 ? 14.117 -7.053 -12.673 1.00 63.78 84 GLY A N 1
ATOM 642 C CA . GLY A 1 84 ? 14.703 -5.864 -13.314 1.00 63.78 84 GLY A CA 1
ATOM 643 C C . GLY A 1 84 ? 14.080 -4.514 -12.959 1.00 63.78 84 GLY A C 1
ATOM 644 O O . GLY A 1 84 ? 14.622 -3.487 -13.366 1.00 63.78 84 GLY A O 1
ATOM 645 N N . GLY A 1 85 ? 12.999 -4.479 -12.176 1.00 71.81 85 GLY A N 1
ATOM 646 C CA . GLY A 1 85 ? 12.418 -3.221 -11.710 1.00 71.81 85 GLY A CA 1
ATOM 647 C C . GLY A 1 85 ? 13.311 -2.534 -10.672 1.00 71.81 85 GLY A C 1
ATOM 648 O O . GLY A 1 85 ? 13.206 -2.802 -9.475 1.00 71.81 85 GLY A O 1
ATOM 649 N N . LYS A 1 86 ? 14.210 -1.651 -11.119 1.00 85.12 86 LYS A N 1
ATOM 650 C CA . LYS A 1 86 ? 14.959 -0.753 -10.227 1.00 85.12 86 LYS A CA 1
ATOM 651 C C . LYS A 1 86 ? 14.111 0.473 -9.908 1.00 85.12 86 LYS A C 1
ATOM 653 O O . LYS A 1 86 ? 13.394 0.981 -10.765 1.00 85.12 86 LYS A O 1
ATOM 658 N N . LEU A 1 87 ? 14.242 0.979 -8.683 1.00 88.50 87 LEU A N 1
ATOM 659 C CA . LEU A 1 87 ? 13.700 2.289 -8.342 1.00 88.50 87 LEU A CA 1
ATOM 660 C C . LEU A 1 87 ? 14.397 3.362 -9.179 1.00 88.50 87 LEU A C 1
ATOM 662 O O . LEU A 1 87 ? 15.632 3.400 -9.251 1.00 88.50 87 LEU A O 1
ATOM 666 N N . SER A 1 88 ? 13.609 4.255 -9.769 1.00 91.38 88 SER A N 1
ATOM 667 C CA . SER A 1 88 ? 14.143 5.459 -10.402 1.00 91.38 88 SER A CA 1
ATOM 668 C C . SER A 1 88 ? 14.801 6.377 -9.362 1.00 91.38 88 SER A C 1
ATOM 670 O O . SER A 1 88 ? 14.555 6.267 -8.158 1.00 91.38 88 SER A O 1
ATOM 672 N N . ALA A 1 89 ? 15.627 7.328 -9.810 1.00 93.25 89 ALA A N 1
ATOM 673 C CA . ALA A 1 89 ? 16.227 8.314 -8.909 1.00 93.25 89 ALA A CA 1
ATOM 674 C C . ALA A 1 89 ? 15.164 9.095 -8.112 1.00 93.25 89 ALA A C 1
ATOM 676 O O . ALA A 1 89 ? 15.329 9.292 -6.912 1.00 93.25 89 ALA A O 1
ATOM 677 N N . ARG A 1 90 ? 14.042 9.450 -8.756 1.00 92.56 90 ARG A N 1
ATOM 678 C CA . ARG A 1 90 ? 12.915 10.147 -8.115 1.00 92.56 90 ARG A CA 1
ATOM 679 C C . ARG A 1 90 ? 12.231 9.286 -7.054 1.00 92.56 90 ARG A C 1
ATOM 681 O O . ARG A 1 90 ? 12.003 9.771 -5.957 1.00 92.56 90 ARG A O 1
ATOM 688 N N . GLN A 1 91 ? 11.992 8.005 -7.338 1.00 93.75 91 GLN A N 1
ATOM 689 C CA . GLN A 1 91 ? 11.406 7.069 -6.366 1.00 93.75 91 GLN A CA 1
ATOM 690 C C . GLN A 1 91 ? 12.317 6.850 -5.153 1.00 93.75 91 GLN A C 1
ATOM 692 O O . GLN A 1 91 ? 11.845 6.788 -4.022 1.00 93.75 91 GLN A O 1
ATOM 697 N N . ARG A 1 92 ? 13.641 6.787 -5.358 1.00 95.56 92 ARG A N 1
ATOM 698 C CA . ARG A 1 92 ? 14.602 6.704 -4.244 1.00 95.56 92 ARG A CA 1
ATOM 699 C C . ARG A 1 92 ? 14.581 7.956 -3.372 1.00 95.56 92 ARG A C 1
ATOM 701 O O . ARG A 1 92 ? 14.553 7.822 -2.153 1.00 95.56 92 ARG A O 1
ATOM 708 N N . LEU A 1 93 ? 14.577 9.141 -3.986 1.00 95.38 93 LEU A N 1
ATOM 709 C CA . LEU A 1 93 ? 14.482 10.411 -3.260 1.00 95.38 93 LEU A CA 1
ATOM 710 C C . LEU A 1 93 ? 13.167 10.510 -2.487 1.00 95.38 93 LEU A C 1
ATOM 712 O O . LEU A 1 93 ? 13.181 10.855 -1.312 1.00 95.38 93 LEU A O 1
ATOM 716 N N . MET A 1 94 ? 12.047 10.149 -3.113 1.00 94.81 94 MET A N 1
ATOM 717 C CA . MET A 1 94 ? 10.741 10.178 -2.464 1.00 94.81 94 MET A CA 1
ATOM 718 C C . MET A 1 94 ? 10.659 9.199 -1.293 1.00 94.81 94 MET A C 1
ATOM 720 O O . MET A 1 94 ? 10.217 9.575 -0.215 1.00 94.81 94 MET A O 1
ATOM 724 N N . ARG A 1 95 ? 11.147 7.966 -1.461 1.00 95.38 95 ARG A N 1
ATOM 725 C CA . ARG A 1 95 ? 11.226 6.979 -0.375 1.00 95.38 95 ARG A CA 1
ATOM 726 C C . ARG A 1 95 ? 12.081 7.477 0.792 1.00 95.38 95 ARG A C 1
ATOM 728 O O . ARG A 1 95 ? 11.689 7.295 1.939 1.00 95.38 95 ARG A O 1
ATOM 735 N N . ALA A 1 96 ? 13.225 8.102 0.509 1.00 95.50 96 ALA A N 1
ATOM 736 C CA . ALA A 1 96 ? 14.063 8.697 1.547 1.00 95.50 96 ALA A CA 1
ATOM 737 C C . ALA A 1 96 ? 13.334 9.845 2.258 1.00 95.50 96 ALA A C 1
ATOM 739 O O . ALA A 1 96 ? 13.297 9.863 3.481 1.00 95.50 96 ALA A O 1
ATOM 740 N N . ASN A 1 97 ? 12.690 10.739 1.505 1.00 95.31 97 ASN A N 1
ATOM 741 C CA . ASN A 1 97 ? 11.895 11.843 2.038 1.00 95.31 97 ASN A CA 1
ATOM 742 C C . ASN A 1 97 ? 10.746 11.352 2.937 1.00 95.31 97 ASN A C 1
ATOM 744 O O . ASN A 1 97 ? 10.592 11.843 4.049 1.00 95.31 97 ASN A O 1
ATOM 748 N N . LEU A 1 98 ? 9.975 10.358 2.487 1.00 95.19 98 LEU A N 1
ATOM 749 C CA . LEU A 1 98 ? 8.885 9.751 3.259 1.00 95.19 98 LEU A CA 1
ATOM 750 C C . LEU A 1 98 ? 9.391 9.132 4.568 1.00 95.19 98 LEU A C 1
ATOM 752 O O . LEU A 1 98 ? 8.823 9.388 5.628 1.00 95.19 98 LEU A O 1
ATOM 756 N N . GLY A 1 99 ? 10.497 8.389 4.512 1.00 96.12 99 GLY A N 1
ATOM 757 C CA . GLY A 1 99 ? 11.090 7.781 5.701 1.00 96.12 99 GLY A CA 1
ATOM 758 C C . GLY A 1 99 ? 11.676 8.807 6.673 1.00 96.12 99 GLY A C 1
ATOM 759 O O . GLY A 1 99 ? 11.395 8.749 7.864 1.00 96.12 99 GLY A O 1
ATOM 760 N N . GLN A 1 100 ? 12.473 9.755 6.177 1.00 96.38 100 GLN A N 1
ATOM 761 C CA . GLN A 1 100 ? 13.218 10.706 7.011 1.00 96.38 100 GLN A CA 1
ATOM 762 C C . GLN A 1 100 ? 12.335 11.807 7.596 1.00 96.38 100 GLN A C 1
ATOM 764 O O . GLN A 1 100 ? 12.513 12.167 8.754 1.00 96.38 100 GLN A O 1
ATOM 769 N N . ASN A 1 101 ? 11.388 12.330 6.814 1.00 96.50 101 ASN A N 1
ATOM 770 C CA . ASN A 1 101 ? 10.599 13.492 7.224 1.00 96.50 101 ASN A CA 1
ATOM 771 C C . ASN A 1 101 ? 9.236 13.120 7.815 1.00 96.50 101 ASN A C 1
ATOM 773 O O . ASN A 1 101 ? 8.654 13.931 8.529 1.00 96.50 101 ASN A O 1
ATOM 777 N N . TYR A 1 102 ? 8.726 11.917 7.532 1.00 94.62 102 TYR A N 1
ATOM 778 C CA . TYR A 1 102 ? 7.389 11.494 7.967 1.00 94.62 102 TYR A CA 1
ATOM 779 C C . TYR A 1 102 ? 7.373 10.147 8.699 1.00 94.62 102 TYR A C 1
ATOM 781 O O . TYR A 1 102 ? 6.311 9.714 9.134 1.00 94.62 102 TYR A O 1
ATOM 789 N N . GLY A 1 103 ? 8.515 9.460 8.827 1.00 95.56 103 GLY A N 1
ATOM 790 C CA . GLY A 1 103 ? 8.575 8.131 9.44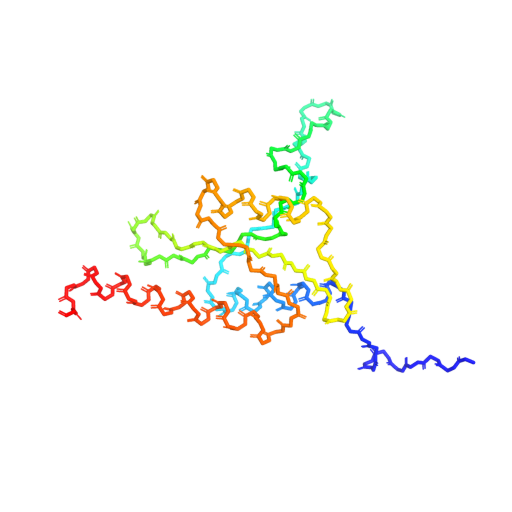4 1.00 95.56 103 GLY A CA 1
ATOM 791 C C . GLY A 1 103 ? 7.853 7.041 8.643 1.00 95.56 103 GLY A C 1
ATOM 792 O O . GLY A 1 103 ? 7.570 5.973 9.180 1.00 95.56 103 GLY A O 1
ATOM 793 N N . LEU A 1 104 ? 7.538 7.289 7.366 1.00 94.38 104 LEU A N 1
ATOM 794 C CA . LEU A 1 104 ? 6.768 6.371 6.531 1.00 94.38 104 LEU A CA 1
ATOM 795 C C . LEU A 1 104 ? 7.691 5.458 5.724 1.00 94.38 104 LEU A C 1
ATOM 797 O O . LEU A 1 104 ? 8.471 5.909 4.880 1.00 94.38 104 LEU A O 1
ATOM 801 N N . ALA A 1 105 ? 7.568 4.151 5.945 1.00 94.19 105 ALA A N 1
ATOM 802 C CA . ALA A 1 105 ? 8.253 3.152 5.141 1.00 94.19 105 ALA A CA 1
ATOM 803 C C . ALA A 1 105 ? 7.510 2.912 3.819 1.00 94.19 105 ALA A C 1
ATOM 805 O O . ALA A 1 105 ? 6.298 2.713 3.792 1.00 94.19 105 ALA A O 1
ATOM 806 N N . VAL A 1 106 ? 8.264 2.885 2.717 1.00 96.19 106 VAL A N 1
ATOM 807 C CA . VAL A 1 106 ? 7.767 2.415 1.417 1.00 96.19 106 VAL A CA 1
ATOM 808 C C . VAL A 1 106 ? 8.239 0.985 1.198 1.00 96.19 106 VAL A C 1
ATOM 810 O O . VAL A 1 106 ? 9.453 0.733 1.150 1.00 96.19 106 VAL A O 1
ATOM 813 N N . HIS A 1 107 ? 7.287 0.073 1.027 1.00 95.50 107 HIS A N 1
ATOM 814 C CA . HIS A 1 107 ? 7.535 -1.325 0.699 1.00 95.50 107 HIS A CA 1
ATOM 815 C C . HIS A 1 107 ? 7.661 -1.478 -0.812 1.00 95.50 107 HIS A C 1
ATOM 817 O O . HIS A 1 107 ? 6.755 -1.122 -1.557 1.00 95.50 107 HIS A O 1
ATOM 823 N N . VAL A 1 108 ? 8.799 -1.993 -1.277 1.00 93.62 108 VAL A N 1
AT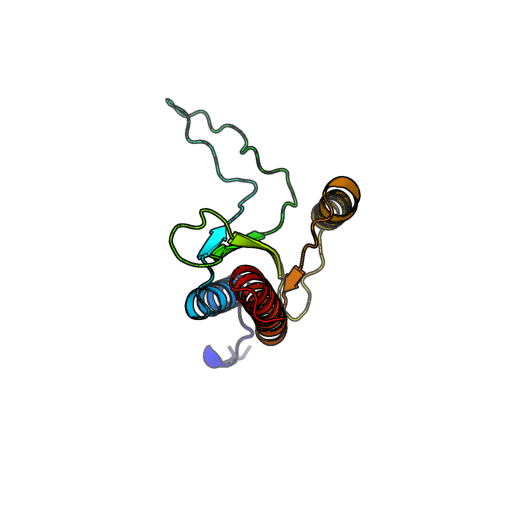OM 824 C CA . VAL A 1 108 ? 8.979 -2.292 -2.700 1.00 93.62 108 VAL A CA 1
ATOM 825 C C . VAL A 1 108 ? 8.651 -3.754 -2.914 1.00 93.62 108 VAL A C 1
ATOM 827 O O . VAL A 1 108 ? 9.439 -4.593 -2.483 1.00 93.62 108 VAL A O 1
ATOM 830 N N . VAL A 1 109 ? 7.529 -4.021 -3.572 1.00 92.69 109 VAL A N 1
ATOM 831 C CA . VAL A 1 109 ? 6.987 -5.364 -3.779 1.00 92.69 109 VAL A CA 1
ATOM 832 C C . VAL A 1 109 ? 7.253 -5.810 -5.214 1.00 92.69 109 VAL A C 1
ATOM 834 O O . VAL A 1 109 ? 6.915 -5.125 -6.181 1.00 92.69 109 VAL A O 1
ATOM 837 N N . ARG A 1 110 ? 7.899 -6.966 -5.345 1.00 88.38 110 ARG A N 1
ATOM 838 C CA . ARG A 1 110 ? 8.345 -7.574 -6.607 1.00 88.38 110 ARG A CA 1
ATOM 839 C C . ARG A 1 110 ? 7.736 -8.935 -6.878 1.00 88.38 110 ARG A C 1
ATOM 841 O O . ARG A 1 110 ? 7.902 -9.466 -7.974 1.00 88.38 110 ARG A O 1
ATOM 848 N N . SER A 1 111 ? 7.095 -9.525 -5.883 1.00 88.00 111 SER A N 1
ATOM 849 C CA . SER A 1 111 ? 6.533 -10.865 -5.946 1.00 88.00 111 SER A CA 1
ATOM 850 C C . SER A 1 111 ? 5.303 -10.954 -5.055 1.00 88.00 111 SER A C 1
ATOM 852 O O . SER A 1 111 ? 5.081 -10.105 -4.192 1.00 88.00 111 SER A O 1
ATOM 854 N N . MET A 1 112 ? 4.523 -12.017 -5.252 1.00 91.50 112 MET A N 1
ATOM 855 C CA . MET A 1 112 ? 3.407 -12.316 -4.363 1.00 91.50 112 MET A CA 1
ATOM 856 C C . MET A 1 112 ? 3.893 -12.575 -2.933 1.00 91.50 112 MET A C 1
ATOM 858 O O . MET A 1 112 ? 3.313 -12.058 -1.997 1.00 91.50 112 MET A O 1
ATOM 862 N N . GLU A 1 113 ? 5.006 -13.292 -2.761 1.00 92.75 113 GLU A N 1
ATOM 863 C CA . GLU A 1 113 ? 5.594 -13.558 -1.442 1.00 92.75 113 GLU A CA 1
ATOM 864 C C . GLU A 1 113 ? 5.942 -12.268 -0.680 1.00 92.75 113 GLU A C 1
ATOM 866 O O . GLU A 1 113 ? 5.655 -12.148 0.510 1.00 92.75 113 GLU A O 1
ATOM 871 N N . GLU A 1 114 ? 6.497 -11.263 -1.367 1.00 93.94 114 GLU A N 1
ATOM 872 C CA . GLU A 1 114 ? 6.754 -9.955 -0.757 1.00 93.94 114 GLU A CA 1
ATOM 873 C C . GLU A 1 114 ? 5.448 -9.229 -0.385 1.00 93.94 114 GLU A C 1
ATOM 875 O O . GLU A 1 114 ? 5.404 -8.564 0.648 1.00 93.94 114 GLU A O 1
ATOM 880 N N . ALA A 1 115 ? 4.380 -9.370 -1.181 1.00 95.44 115 ALA A N 1
ATOM 881 C CA . ALA A 1 115 ? 3.063 -8.820 -0.849 1.00 95.44 115 ALA A CA 1
ATOM 882 C C . ALA A 1 115 ? 2.465 -9.493 0.399 1.00 95.44 115 ALA A C 1
ATOM 884 O O . ALA A 1 115 ? 2.030 -8.803 1.319 1.00 95.44 115 ALA A O 1
ATOM 885 N N . GLU A 1 116 ? 2.514 -10.826 0.470 1.00 97.25 116 GLU A N 1
ATOM 886 C CA . GLU A 1 116 ? 2.054 -11.613 1.624 1.00 97.25 116 GLU A CA 1
ATOM 887 C C . GLU A 1 116 ? 2.780 -11.215 2.907 1.00 97.25 116 GLU A C 1
ATOM 889 O O . GLU A 1 116 ? 2.163 -11.088 3.962 1.00 97.25 116 GLU A O 1
ATOM 894 N N . ALA A 1 117 ? 4.089 -10.966 2.829 1.00 97.62 117 ALA A N 1
ATOM 895 C CA . ALA A 1 117 ? 4.867 -10.527 3.981 1.00 97.62 117 ALA A CA 1
ATOM 896 C C . ALA A 1 117 ? 4.394 -9.163 4.519 1.00 97.62 117 ALA A C 1
ATOM 898 O O . ALA A 1 117 ? 4.386 -8.951 5.736 1.00 97.62 117 ALA A O 1
ATOM 899 N N . VAL A 1 118 ? 3.988 -8.247 3.631 1.00 97.56 118 VAL A N 1
ATOM 900 C CA . VAL A 1 118 ? 3.424 -6.940 4.009 1.00 97.56 118 VAL A CA 1
ATOM 901 C C . VAL A 1 118 ? 2.039 -7.103 4.631 1.00 97.56 118 VAL A C 1
ATOM 903 O O . VAL A 1 118 ? 1.790 -6.529 5.691 1.00 97.56 118 VAL A O 1
ATOM 906 N N . ILE A 1 119 ? 1.174 -7.916 4.021 1.00 98.12 119 ILE A N 1
ATOM 907 C CA . ILE A 1 119 ? -0.165 -8.228 4.543 1.00 98.12 119 ILE A CA 1
ATOM 908 C C . ILE A 1 119 ? -0.047 -8.828 5.948 1.00 98.12 119 ILE A C 1
ATOM 910 O O . ILE A 1 119 ? -0.579 -8.269 6.903 1.00 98.12 119 ILE A O 1
ATOM 914 N N . ALA A 1 120 ? 0.763 -9.876 6.111 1.00 98.00 120 ALA A N 1
ATOM 915 C CA . ALA A 1 120 ? 0.960 -10.544 7.393 1.00 98.00 120 ALA A CA 1
ATOM 916 C C . ALA A 1 120 ? 1.522 -9.609 8.477 1.00 98.00 120 ALA A C 1
ATOM 918 O O . ALA A 1 120 ? 1.214 -9.767 9.659 1.00 98.00 120 ALA A O 1
ATOM 919 N N . LEU A 1 121 ? 2.367 -8.638 8.112 1.00 97.25 121 LEU A N 1
ATOM 920 C CA . LEU A 1 121 ? 2.819 -7.616 9.054 1.00 97.25 121 LEU A CA 1
ATOM 921 C C . LEU A 1 121 ? 1.658 -6.732 9.517 1.00 97.25 121 LEU A C 1
ATOM 923 O O . LEU A 1 121 ? 1.525 -6.503 10.719 1.00 97.25 121 LEU A O 1
ATOM 927 N N . GLY A 1 122 ? 0.842 -6.238 8.591 1.00 96.50 122 GLY A N 1
ATOM 928 C CA . GLY A 1 122 ? -0.276 -5.371 8.940 1.00 96.50 122 GLY A CA 1
ATOM 929 C C . GLY A 1 122 ? -1.383 -6.101 9.706 1.00 96.50 122 GLY A C 1
ATOM 930 O O . GLY A 1 122 ? -1.890 -5.535 10.669 1.00 96.50 122 GLY A O 1
ATOM 931 N N . ASP A 1 123 ? -1.656 -7.370 9.400 1.00 95.88 123 ASP A N 1
ATOM 932 C CA . ASP A 1 123 ? -2.605 -8.201 10.157 1.00 95.88 123 ASP A CA 1
ATOM 933 C C . ASP A 1 123 ? -2.145 -8.387 11.612 1.00 95.88 123 ASP A C 1
ATOM 935 O O . ASP A 1 123 ? -2.926 -8.228 12.551 1.00 95.88 123 ASP A O 1
ATOM 939 N N . ARG A 1 124 ? -0.844 -8.647 11.831 1.00 96.62 124 ARG A N 1
ATOM 940 C CA . ARG A 1 124 ? -0.274 -8.722 13.189 1.00 96.62 124 ARG A CA 1
ATOM 941 C C . ARG A 1 124 ? -0.419 -7.404 13.945 1.00 96.62 124 ARG A C 1
ATOM 943 O O . ARG A 1 124 ? -0.733 -7.418 15.133 1.00 96.62 124 ARG A O 1
ATOM 950 N N . LEU A 1 125 ? -0.176 -6.274 13.279 1.00 95.94 125 LEU A N 1
ATOM 951 C CA . LEU A 1 125 ? -0.313 -4.951 13.893 1.00 95.94 125 LEU A CA 1
ATOM 952 C C . LEU A 1 125 ? -1.776 -4.622 14.207 1.00 95.94 125 LEU A C 1
ATOM 954 O O . LEU A 1 125 ? -2.061 -4.124 15.293 1.00 95.94 125 LEU A O 1
ATOM 958 N N . GLN A 1 126 ? -2.701 -4.934 13.299 1.00 94.94 126 GLN A N 1
ATOM 959 C CA . GLN A 1 126 ? -4.136 -4.758 13.511 1.00 94.94 126 GLN A CA 1
ATOM 960 C C . GLN A 1 126 ? -4.600 -5.575 14.719 1.00 94.94 126 GLN A C 1
ATOM 962 O O . GLN A 1 126 ? -5.228 -5.022 15.619 1.00 94.94 126 GLN A O 1
ATOM 967 N N . ALA A 1 127 ? -4.239 -6.859 14.780 1.00 93.56 127 ALA A N 1
ATOM 968 C CA . ALA A 1 127 ? -4.588 -7.730 15.898 1.00 93.56 127 ALA A CA 1
ATOM 969 C C . ALA A 1 127 ? -4.035 -7.205 17.234 1.00 93.56 127 ALA A C 1
ATOM 971 O O . ALA A 1 127 ? -4.757 -7.176 18.230 1.00 93.56 127 ALA A O 1
ATOM 972 N N . ALA A 1 128 ? -2.783 -6.735 17.257 1.00 93.44 128 ALA A N 1
ATOM 973 C CA . ALA A 1 128 ? -2.181 -6.155 18.456 1.00 93.44 128 ALA A CA 1
ATOM 974 C C . ALA A 1 128 ? -2.915 -4.886 18.924 1.00 93.44 128 ALA A C 1
ATOM 976 O O . ALA A 1 128 ? -3.182 -4.735 20.116 1.00 93.44 128 ALA A O 1
ATOM 977 N N . LEU A 1 129 ? -3.275 -3.993 17.997 1.00 92.38 129 LEU A N 1
ATOM 978 C CA . LEU A 1 129 ? -4.002 -2.759 18.309 1.00 92.38 129 LEU A CA 1
ATOM 979 C C . LEU A 1 129 ? -5.424 -3.036 18.805 1.00 92.38 129 LEU A C 1
ATOM 981 O O . LEU A 1 129 ? -5.859 -2.417 19.775 1.00 92.38 129 LEU A O 1
ATOM 985 N N . LEU A 1 130 ? -6.119 -3.995 18.191 1.00 89.56 130 LEU A N 1
ATOM 986 C CA . LEU A 1 130 ? -7.437 -4.437 18.643 1.00 89.56 130 LEU A CA 1
ATOM 987 C C . LEU A 1 130 ? -7.361 -5.038 20.053 1.00 89.56 130 LEU A C 1
ATOM 989 O O . LEU A 1 130 ? -8.077 -4.588 20.944 1.00 89.56 130 LEU A O 1
ATOM 993 N N . SER A 1 131 ? -6.430 -5.964 20.294 1.00 88.75 131 SER A N 1
ATOM 994 C CA . SER A 1 131 ? -6.239 -6.593 21.609 1.00 88.75 131 SER A CA 1
ATOM 995 C C . SER A 1 131 ? -5.909 -5.575 22.706 1.00 88.75 131 SER A C 1
ATOM 997 O O . SER A 1 131 ? -6.419 -5.672 23.824 1.00 88.75 131 SER A O 1
ATOM 999 N N . ALA A 1 132 ? -5.079 -4.577 22.386 1.00 85.12 132 ALA A N 1
ATOM 1000 C CA . ALA A 1 132 ? -4.750 -3.487 23.300 1.00 85.12 132 ALA A CA 1
ATOM 1001 C C . ALA A 1 132 ? -5.978 -2.622 23.624 1.00 85.12 132 ALA A C 1
ATOM 1003 O O . ALA A 1 132 ? -6.184 -2.262 24.782 1.00 85.12 132 ALA A O 1
ATOM 1004 N N . SER A 1 133 ? -6.814 -2.324 22.623 1.00 80.62 133 SER A N 1
ATOM 1005 C CA . SER A 1 133 ? -8.040 -1.535 22.806 1.00 80.62 133 SER A CA 1
ATOM 1006 C C . SER A 1 133 ? -9.087 -2.233 23.682 1.00 80.62 133 SER A C 1
ATOM 1008 O O . SER A 1 133 ? -9.856 -1.570 24.374 1.00 80.62 133 SER A O 1
ATOM 1010 N N . GLU A 1 134 ? -9.075 -3.567 23.709 1.00 78.75 134 GLU A N 1
ATOM 1011 C CA . GLU A 1 134 ? -9.979 -4.395 24.512 1.00 78.75 134 GLU A CA 1
ATOM 1012 C C . GLU A 1 134 ? -9.421 -4.732 25.910 1.00 78.75 134 GLU A C 1
ATOM 1014 O O . GLU A 1 134 ? -10.077 -5.442 26.672 1.00 78.75 134 GLU A O 1
ATOM 1019 N N . GLY A 1 135 ? -8.216 -4.257 26.254 1.00 62.84 135 GLY A N 1
ATOM 1020 C CA . GLY A 1 135 ? -7.583 -4.493 27.557 1.00 62.84 135 GLY A CA 1
ATOM 1021 C C . GLY A 1 135 ? -7.083 -5.926 27.787 1.00 62.84 135 GLY A C 1
ATOM 1022 O O . GLY A 1 135 ? -7.035 -6.367 28.933 1.00 62.84 135 GLY A O 1
ATOM 1023 N N . ARG A 1 136 ? -6.734 -6.672 26.727 1.00 57.91 136 ARG A N 1
ATOM 1024 C CA . ARG A 1 136 ? -6.328 -8.096 26.795 1.00 57.91 136 ARG A CA 1
ATOM 1025 C C . ARG A 1 136 ? -4.811 -8.320 26.675 1.00 57.91 136 ARG A C 1
ATOM 1027 O O . ARG A 1 136 ? -4.392 -9.240 25.974 1.00 57.91 136 ARG A O 1
ATOM 1034 N N . LEU A 1 137 ? -3.994 -7.470 27.295 1.00 52.25 137 LEU A N 1
ATOM 1035 C CA . LEU A 1 137 ? -2.527 -7.600 27.302 1.00 52.25 137 LEU A CA 1
ATOM 1036 C C . LEU A 1 137 ? -1.997 -8.012 28.675 1.00 52.25 137 LEU A C 1
ATOM 1038 O O . LEU A 1 137 ? -2.484 -7.446 29.677 1.00 52.25 137 LEU A O 1
#